Protein AF-A0A2N5C407-F1 (afdb_monomer)

Organism: NCBI:txid82633

Nearest PDB structures (foldseek):
  6skg-assembly1_Ac  TM=3.151E-01  e=9.381E+00  Thermococcus kodakarensis
  8xut-assembly1_C  TM=1.803E-01  e=9.381E+00  Severe acute respiratory syndrome coronavirus 2

Structure (mmCIF, N/CA/C/O backbone):
data_AF-A0A2N5C407-F1
#
_entry.id   AF-A0A2N5C407-F1
#
loop_
_atom_site.group_PDB
_atom_site.id
_atom_site.type_symbol
_atom_site.label_atom_id
_atom_site.label_alt_id
_atom_site.label_comp_id
_atom_site.label_asym_id
_atom_site.label_entity_id
_atom_site.label_seq_id
_atom_site.pdbx_PDB_ins_code
_atom_site.Cartn_x
_atom_site.Cartn_y
_atom_site.Cartn_z
_atom_site.occupancy
_atom_site.B_iso_or_equiv
_atom_site.auth_seq_id
_atom_site.auth_comp_id
_atom_site.auth_asym_id
_atom_site.auth_atom_id
_atom_site.pdbx_PDB_model_num
ATOM 1 N N . MET A 1 1 ? 18.728 -6.013 -34.353 1.00 36.44 1 MET A N 1
ATOM 2 C CA . MET A 1 1 ? 17.753 -7.012 -33.865 1.00 36.44 1 MET A CA 1
ATOM 3 C C . MET A 1 1 ? 17.263 -6.553 -32.500 1.00 36.44 1 MET A C 1
ATOM 5 O O . MET A 1 1 ? 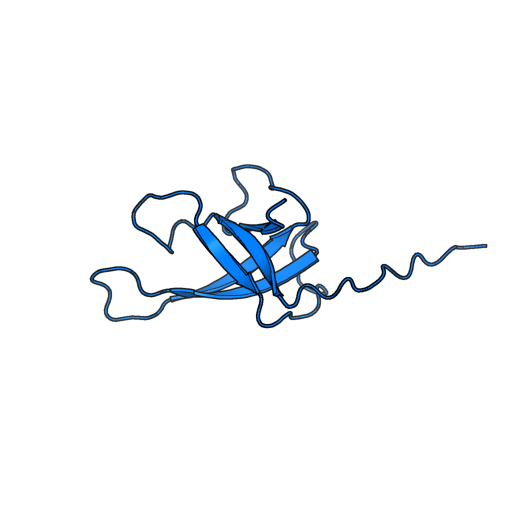18.006 -6.655 -31.532 1.00 36.44 1 MET A O 1
ATOM 9 N N . SER A 1 2 ? 16.078 -5.940 -32.448 1.00 37.56 2 SER A N 1
ATOM 10 C CA . SER A 1 2 ? 15.495 -5.398 -31.217 1.00 37.56 2 SER A CA 1
ATOM 11 C C . SER A 1 2 ? 15.089 -6.536 -30.292 1.00 37.56 2 SER A C 1
ATOM 13 O O . SER A 1 2 ? 14.153 -7.278 -30.579 1.00 37.56 2 SER A O 1
ATOM 15 N N . ARG A 1 3 ? 15.810 -6.691 -29.182 1.00 36.62 3 ARG A N 1
ATOM 16 C CA . ARG A 1 3 ? 15.437 -7.621 -28.120 1.00 36.62 3 ARG A CA 1
ATOM 17 C C . ARG A 1 3 ? 14.291 -6.967 -27.352 1.00 36.62 3 ARG A C 1
ATOM 19 O O . ARG A 1 3 ? 14.525 -6.163 -26.457 1.00 36.62 3 ARG A O 1
ATOM 26 N N . GLN A 1 4 ? 13.059 -7.270 -27.760 1.00 40.91 4 GLN A N 1
ATOM 27 C CA . GLN A 1 4 ? 11.874 -7.099 -26.924 1.00 40.91 4 GLN A CA 1
ATOM 28 C C . GLN A 1 4 ? 12.169 -7.790 -25.591 1.00 40.91 4 GLN A C 1
ATOM 30 O O . GLN A 1 4 ? 12.118 -9.016 -25.482 1.00 40.91 4 GLN A O 1
ATOM 35 N N . ALA A 1 5 ? 12.540 -7.002 -24.586 1.00 38.28 5 ALA A N 1
ATOM 36 C CA . ALA A 1 5 ? 12.524 -7.435 -23.207 1.00 38.28 5 ALA A CA 1
ATOM 37 C C . ALA A 1 5 ? 11.049 -7.560 -22.832 1.00 38.28 5 ALA A C 1
ATOM 39 O O . ALA A 1 5 ? 10.413 -6.623 -22.365 1.00 38.28 5 ALA A O 1
ATOM 40 N N . LYS A 1 6 ? 10.482 -8.725 -23.143 1.00 39.59 6 LYS A N 1
ATOM 41 C CA . LYS A 1 6 ? 9.223 -9.194 -22.586 1.00 39.59 6 LYS A CA 1
ATOM 42 C C . LYS A 1 6 ? 9.487 -9.342 -21.090 1.00 39.59 6 LYS A C 1
ATOM 44 O O . LYS A 1 6 ? 10.008 -10.368 -20.661 1.00 39.59 6 LYS A O 1
ATOM 49 N N . THR A 1 7 ? 9.270 -8.262 -20.339 1.00 43.50 7 THR A N 1
ATOM 50 C CA . THR A 1 7 ? 9.415 -8.218 -18.885 1.00 43.50 7 THR A CA 1
ATOM 51 C C . THR A 1 7 ? 8.638 -9.399 -18.331 1.00 43.50 7 THR A C 1
ATOM 53 O O . THR A 1 7 ? 7.426 -9.499 -18.522 1.00 43.50 7 THR A O 1
ATOM 56 N N . ALA A 1 8 ? 9.353 -10.363 -17.755 1.00 42.84 8 ALA A N 1
ATOM 57 C CA . ALA A 1 8 ? 8.729 -11.511 -17.132 1.00 42.84 8 ALA A CA 1
ATOM 58 C C . ALA A 1 8 ? 7.760 -10.980 -16.069 1.00 42.84 8 ALA A C 1
ATOM 60 O O . ALA A 1 8 ? 8.180 -10.269 -15.157 1.00 42.84 8 ALA A O 1
ATOM 61 N N . LYS A 1 9 ? 6.465 -11.287 -16.216 1.00 51.81 9 LYS A N 1
ATOM 62 C CA . LYS A 1 9 ? 5.464 -11.107 -15.162 1.00 51.81 9 LYS A CA 1
ATOM 63 C C . LYS A 1 9 ? 5.901 -11.962 -13.975 1.00 51.81 9 LYS A C 1
ATOM 65 O O . LYS A 1 9 ? 5.576 -13.144 -13.902 1.00 51.81 9 LYS A O 1
ATOM 70 N N . THR A 1 10 ? 6.678 -11.391 -13.066 1.00 56.66 10 THR A N 1
ATOM 71 C CA . THR A 1 10 ? 6.869 -11.985 -11.748 1.00 56.66 10 THR A CA 1
ATOM 72 C C . THR A 1 10 ? 5.516 -11.906 -11.059 1.00 56.66 10 THR A C 1
ATOM 74 O O . THR A 1 10 ? 5.015 -10.810 -10.821 1.00 56.66 10 THR A O 1
ATOM 77 N N . SER A 1 11 ? 4.888 -13.053 -10.805 1.00 69.19 11 SER A N 1
ATOM 78 C CA . SER A 1 11 ? 3.649 -13.100 -10.029 1.00 69.19 11 SER A CA 1
ATOM 79 C C . SER A 1 11 ? 3.901 -12.442 -8.670 1.00 69.19 11 SER A C 1
ATOM 81 O O . SER A 1 11 ? 4.759 -12.908 -7.922 1.00 69.19 11 SER A O 1
ATOM 83 N N . LEU A 1 12 ? 3.195 -11.347 -8.370 1.00 71.00 12 LEU A N 1
ATOM 84 C CA . LEU A 1 12 ? 3.270 -10.677 -7.064 1.00 71.00 12 LEU A CA 1
ATOM 85 C C . LEU A 1 12 ? 2.260 -11.260 -6.059 1.00 71.00 12 LEU A C 1
ATOM 87 O O . LEU A 1 12 ? 2.142 -10.758 -4.942 1.00 71.00 12 LEU A O 1
ATOM 91 N N . LEU A 1 13 ? 1.546 -12.332 -6.424 1.00 74.00 13 LEU A N 1
ATOM 92 C CA . LEU A 1 13 ? 0.658 -13.037 -5.502 1.00 74.00 13 LEU A CA 1
ATOM 93 C C . LEU A 1 13 ? 1.461 -13.625 -4.341 1.00 74.00 13 LEU A C 1
ATOM 95 O O . LEU A 1 13 ? 2.465 -14.308 -4.539 1.00 74.00 13 LEU A O 1
ATOM 99 N N . GLY A 1 14 ? 1.003 -13.357 -3.119 1.00 74.44 14 GLY A N 1
ATOM 100 C CA . GLY A 1 14 ? 1.689 -13.793 -1.902 1.00 74.44 14 GLY A CA 1
ATOM 101 C C . GLY A 1 14 ? 2.952 -12.991 -1.564 1.00 74.44 14 GLY A C 1
ATOM 102 O O . GLY A 1 14 ? 3.610 -13.294 -0.569 1.00 74.44 14 GLY A O 1
ATOM 103 N N . VAL A 1 15 ? 3.292 -11.951 -2.336 1.00 80.94 15 VAL A N 1
ATOM 104 C CA . VAL A 1 15 ? 4.389 -11.037 -1.998 1.00 80.94 15 VAL A CA 1
ATOM 105 C C . VAL A 1 15 ? 3.943 -10.100 -0.879 1.00 80.94 15 VAL A C 1
ATOM 107 O O . VAL A 1 15 ? 2.881 -9.480 -0.937 1.00 80.94 15 VAL A O 1
ATOM 110 N N . THR A 1 16 ? 4.783 -9.977 0.149 1.00 83.19 16 THR A N 1
ATOM 111 C CA . THR A 1 16 ? 4.595 -8.973 1.199 1.00 83.19 16 THR A CA 1
ATOM 112 C C . THR A 1 16 ? 5.215 -7.655 0.767 1.00 83.19 16 THR A C 1
ATOM 114 O O . THR A 1 16 ? 6.375 -7.605 0.348 1.00 83.19 16 THR A O 1
ATOM 117 N N . VAL A 1 17 ? 4.463 -6.573 0.931 1.00 85.00 17 VAL A N 1
ATOM 118 C CA . VAL A 1 17 ? 4.938 -5.213 0.676 1.00 85.00 17 VAL A CA 1
ATOM 119 C C . VAL A 1 17 ? 4.905 -4.389 1.959 1.00 85.00 17 VAL A C 1
ATOM 121 O O . VAL A 1 17 ? 4.092 -4.623 2.857 1.00 85.00 17 VAL A O 1
ATOM 124 N N . LEU A 1 18 ? 5.814 -3.428 2.054 1.00 86.00 18 LEU A N 1
ATOM 125 C CA . LEU A 1 18 ? 5.730 -2.315 2.988 1.00 86.00 18 LEU A CA 1
ATOM 126 C C . LEU A 1 18 ? 4.935 -1.200 2.323 1.00 86.00 18 LEU A C 1
ATOM 128 O O . LEU A 1 18 ? 5.071 -0.982 1.126 1.00 86.00 18 LEU A O 1
ATOM 132 N N . MET A 1 19 ? 4.104 -0.500 3.085 1.00 82.25 19 MET A N 1
ATOM 133 C CA . MET A 1 19 ? 3.254 0.561 2.562 1.00 82.25 19 MET A CA 1
ATOM 134 C C . MET A 1 19 ? 3.334 1.807 3.426 1.00 82.25 19 MET A C 1
ATOM 136 O O . MET A 1 19 ? 3.287 1.736 4.653 1.00 82.25 19 MET A O 1
ATOM 140 N N . ARG A 1 20 ? 3.361 2.953 2.752 1.00 84.88 20 ARG A N 1
ATOM 141 C CA . ARG A 1 20 ? 3.276 4.295 3.306 1.00 84.88 20 ARG A CA 1
ATOM 142 C C . ARG A 1 20 ? 1.965 4.943 2.883 1.00 84.88 20 ARG A C 1
ATOM 144 O O . ARG A 1 20 ? 1.697 5.128 1.696 1.00 84.88 20 ARG A O 1
ATOM 151 N N . SER A 1 21 ? 1.146 5.303 3.865 1.00 77.31 21 SER A N 1
ATOM 152 C CA . SER A 1 21 ? -0.139 5.969 3.647 1.00 77.31 21 SER A CA 1
ATOM 153 C C . SER A 1 21 ? -0.494 6.835 4.850 1.00 77.31 21 SER A C 1
ATOM 155 O O . SER A 1 21 ? -0.353 6.402 5.991 1.00 77.31 21 SER A O 1
ATOM 157 N N . ALA A 1 22 ? -1.004 8.041 4.598 1.00 71.56 22 ALA A N 1
ATOM 158 C CA . ALA A 1 22 ? -1.493 8.936 5.648 1.00 71.56 22 ALA A CA 1
ATOM 159 C C . ALA A 1 22 ? -2.811 8.462 6.281 1.00 71.56 22 ALA A C 1
ATOM 161 O O . ALA A 1 22 ? -3.216 8.972 7.320 1.00 71.56 22 ALA A O 1
ATOM 162 N N . VAL A 1 23 ? -3.502 7.518 5.641 1.00 67.94 23 VAL A N 1
ATOM 163 C CA . VAL A 1 23 ? -4.891 7.205 5.982 1.00 67.94 23 VAL A CA 1
ATOM 164 C C . VAL A 1 23 ? -4.986 5.957 6.870 1.00 67.94 23 VAL A C 1
ATOM 166 O O . VAL A 1 23 ? -5.947 5.812 7.620 1.00 67.94 23 VAL A O 1
ATOM 169 N N . TRP A 1 24 ? -4.013 5.039 6.802 1.00 68.00 24 TRP A N 1
ATOM 170 C CA . TRP A 1 24 ? -4.222 3.664 7.274 1.00 68.00 24 TRP A CA 1
ATOM 171 C C . TRP A 1 24 ? -3.954 3.423 8.753 1.00 68.00 24 TRP A C 1
ATOM 173 O O . TRP A 1 24 ? -4.634 2.568 9.303 1.00 68.00 24 TRP A O 1
ATOM 183 N N . LEU A 1 25 ? -3.092 4.193 9.428 1.00 56.78 25 LEU A N 1
ATOM 184 C CA . LEU A 1 25 ? -2.969 4.149 10.893 1.00 56.78 25 LEU A CA 1
ATOM 185 C C . LEU A 1 25 ? -2.384 5.451 11.460 1.00 56.78 25 LEU A C 1
ATOM 187 O O . LEU A 1 25 ? -1.189 5.685 11.329 1.00 56.78 25 LEU A O 1
ATOM 191 N N . ASN A 1 26 ? -3.230 6.249 12.119 1.00 53.50 26 ASN A N 1
ATOM 192 C CA . ASN A 1 26 ? -2.967 7.225 13.196 1.00 53.50 26 ASN A CA 1
ATOM 193 C C . ASN A 1 26 ? -1.496 7.665 13.464 1.00 53.50 26 ASN A C 1
ATOM 195 O O . ASN A 1 26 ? -1.019 7.595 14.594 1.00 53.50 26 ASN A O 1
ATOM 199 N N . GLY A 1 27 ? -0.755 8.107 12.443 1.00 50.97 27 GLY A N 1
ATOM 200 C CA . GLY A 1 27 ? 0.624 8.6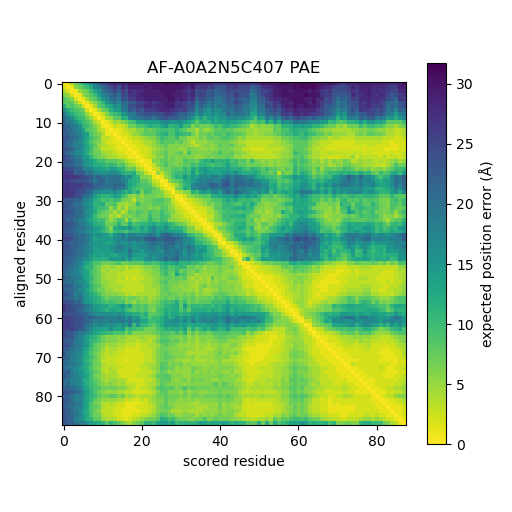00 12.570 1.00 50.97 27 GLY A CA 1
ATOM 201 C C . GLY A 1 27 ? 1.763 7.573 12.433 1.00 50.97 27 GLY A C 1
ATOM 202 O O . GLY A 1 27 ? 2.923 7.984 12.466 1.00 50.97 27 GLY A O 1
ATOM 203 N N . GLN A 1 28 ? 1.500 6.275 12.226 1.00 57.97 28 GLN A N 1
ATOM 204 C CA . GLN A 1 28 ? 2.561 5.320 11.870 1.00 57.97 28 GLN A CA 1
ATOM 205 C C . GLN A 1 28 ? 2.806 5.326 10.355 1.00 57.97 28 GLN A C 1
ATOM 207 O O . GLN A 1 28 ? 1.912 5.059 9.558 1.00 57.97 28 GLN A O 1
ATOM 212 N N . ARG A 1 29 ? 4.041 5.656 9.954 1.00 63.53 29 ARG A N 1
ATOM 213 C CA . ARG A 1 29 ? 4.418 5.894 8.547 1.00 63.53 29 ARG A CA 1
ATOM 214 C C . ARG A 1 29 ? 4.510 4.634 7.678 1.00 63.53 29 ARG A C 1
ATOM 216 O O . ARG A 1 29 ? 4.466 4.783 6.461 1.00 63.53 29 ARG A O 1
ATOM 223 N N . ALA A 1 30 ? 4.654 3.438 8.256 1.00 61.22 30 ALA A N 1
ATOM 224 C CA . ALA A 1 30 ? 4.863 2.202 7.501 1.00 61.22 30 ALA A CA 1
ATOM 225 C C . ALA A 1 30 ? 4.076 1.025 8.090 1.00 61.22 30 ALA A C 1
ATOM 227 O O . ALA A 1 30 ? 4.202 0.731 9.277 1.00 61.22 30 ALA A O 1
ATOM 228 N N . VAL A 1 31 ? 3.302 0.334 7.253 1.00 66.50 31 VAL A N 1
ATOM 229 C CA . VAL A 1 31 ? 2.529 -0.860 7.632 1.00 66.50 31 VAL A CA 1
ATOM 230 C C . VAL A 1 31 ? 2.707 -1.975 6.596 1.00 66.50 31 VAL A C 1
ATOM 232 O O . VAL A 1 31 ? 2.863 -1.675 5.410 1.00 66.50 31 VAL A O 1
ATOM 235 N N . PRO A 1 32 ? 2.704 -3.258 7.000 1.00 60.00 32 PRO A N 1
ATOM 236 C CA . PRO A 1 32 ? 2.715 -4.372 6.059 1.00 60.00 32 PRO A CA 1
ATOM 237 C C . PRO A 1 32 ? 1.345 -4.537 5.387 1.00 60.00 32 PRO A C 1
ATOM 239 O O . PRO A 1 32 ? 0.309 -4.391 6.036 1.00 60.00 32 PRO A O 1
ATOM 242 N N . ALA A 1 33 ? 1.341 -4.889 4.103 1.00 65.44 33 ALA A N 1
ATOM 243 C CA . ALA A 1 33 ? 0.138 -5.263 3.361 1.00 65.44 33 ALA A CA 1
ATOM 244 C C . ALA A 1 33 ? 0.387 -6.489 2.470 1.00 65.44 33 ALA A C 1
ATOM 246 O O . ALA A 1 33 ? 1.527 -6.787 2.099 1.00 65.44 33 ALA A O 1
ATOM 247 N N . ILE A 1 34 ? -0.695 -7.201 2.145 1.00 60.50 34 ILE A N 1
ATOM 248 C CA . ILE A 1 34 ? -0.699 -8.371 1.259 1.00 60.50 34 ILE A CA 1
ATOM 249 C C . ILE A 1 34 ? -1.372 -7.968 -0.050 1.00 60.50 34 ILE A C 1
ATOM 251 O O . ILE A 1 34 ? -2.469 -7.413 -0.033 1.00 60.50 34 ILE A O 1
ATOM 255 N N . VAL A 1 35 ? -0.722 -8.268 -1.173 1.00 65.31 35 VAL A N 1
ATOM 256 C CA . VAL A 1 35 ? -1.286 -8.055 -2.508 1.00 65.31 35 VAL A CA 1
ATOM 257 C C . VAL A 1 35 ? -2.091 -9.286 -2.911 1.00 65.31 35 VAL A C 1
ATOM 259 O O . VAL A 1 35 ? -1.530 -10.370 -3.084 1.00 65.3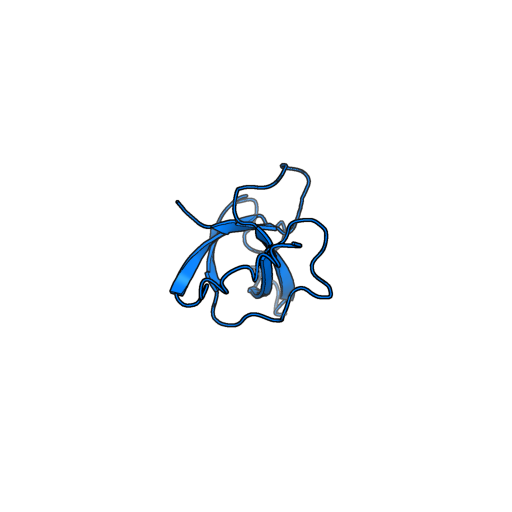1 35 VAL A O 1
ATOM 262 N N . THR A 1 36 ? -3.410 -9.126 -3.023 1.00 62.19 36 THR A N 1
ATOM 263 C CA . THR A 1 36 ? -4.335 -10.212 -3.392 1.00 62.19 36 THR A CA 1
ATOM 264 C C . THR A 1 36 ? -4.811 -10.137 -4.838 1.00 62.19 36 THR A C 1
ATOM 266 O O . THR A 1 36 ? -5.249 -11.155 -5.361 1.00 62.19 36 THR A O 1
ATOM 269 N N . ASP A 1 37 ? -4.724 -8.965 -5.472 1.00 62.69 37 ASP A N 1
ATOM 270 C CA . ASP A 1 37 ? -5.118 -8.742 -6.864 1.00 62.69 37 ASP A CA 1
ATOM 271 C C . ASP A 1 37 ? -4.256 -7.635 -7.499 1.00 62.69 37 ASP A C 1
ATOM 273 O O . ASP A 1 37 ? -3.691 -6.808 -6.774 1.00 62.69 37 ASP A O 1
ATOM 277 N N . ILE A 1 38 ? -4.107 -7.657 -8.826 1.00 64.12 38 ILE A N 1
ATOM 278 C CA . ILE A 1 38 ? -3.244 -6.751 -9.602 1.00 64.12 38 ILE A CA 1
ATOM 279 C C . ILE A 1 38 ? -3.993 -6.315 -10.861 1.00 64.12 38 ILE A C 1
ATOM 281 O O . ILE A 1 38 ? -4.252 -7.140 -11.738 1.00 64.12 38 ILE A O 1
ATOM 285 N N . GLU A 1 39 ? -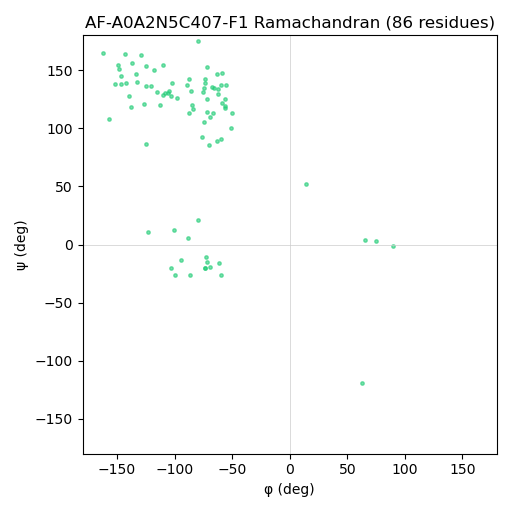4.247 -5.015 -10.997 1.00 66.44 39 GLU A N 1
ATOM 286 C CA . GLU A 1 39 ? -4.663 -4.429 -12.275 1.00 66.44 39 GLU A CA 1
ATOM 287 C C . 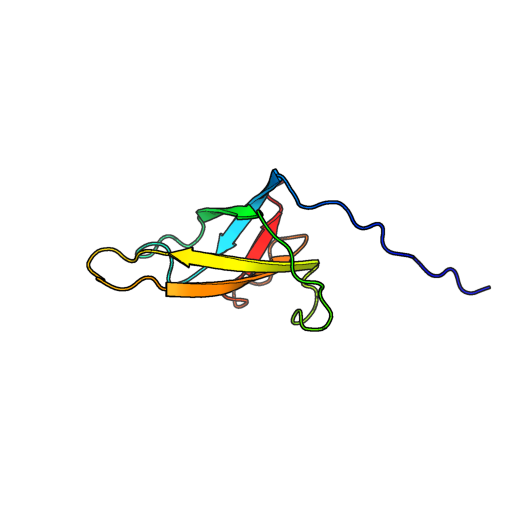GLU A 1 39 ? -3.421 -4.011 -13.087 1.00 66.44 39 GLU A C 1
ATOM 289 O O . GLU A 1 39 ? -2.425 -3.535 -12.530 1.00 66.44 39 GLU A O 1
ATOM 294 N N . GLU A 1 40 ? -3.429 -4.284 -14.400 1.00 56.41 40 GLU A N 1
ATOM 295 C CA . GLU A 1 40 ? -2.272 -4.07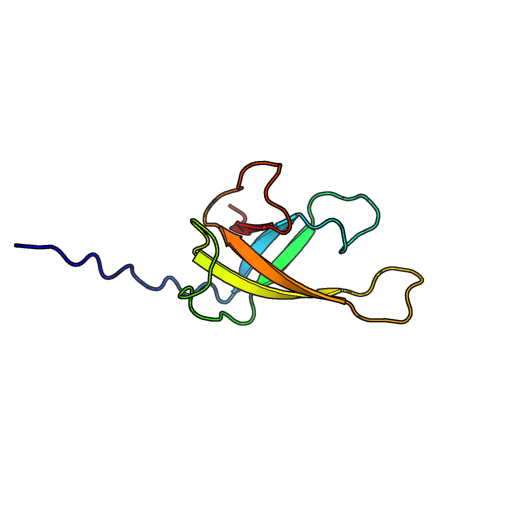3 -15.283 1.00 56.41 40 GLU A CA 1
ATOM 296 C C . GLU A 1 40 ? -1.864 -2.585 -15.391 1.00 56.41 40 GLU A C 1
ATOM 298 O O . GLU A 1 40 ? -2.714 -1.696 -15.351 1.00 56.41 40 GLU A O 1
ATOM 303 N N . PRO A 1 41 ? -0.555 -2.294 -15.545 1.00 56.41 41 PRO A N 1
ATOM 304 C CA . PRO A 1 41 ? 0.040 -0.975 -15.321 1.00 56.41 41 PRO A CA 1
ATOM 305 C C . PRO A 1 41 ? -0.135 0.032 -16.466 1.00 56.41 41 PRO A C 1
ATOM 307 O O . PRO A 1 41 ? 0.598 1.017 -16.502 1.00 56.41 41 PRO A O 1
ATOM 310 N N . ASP A 1 42 ? -1.105 -0.134 -17.367 1.00 55.75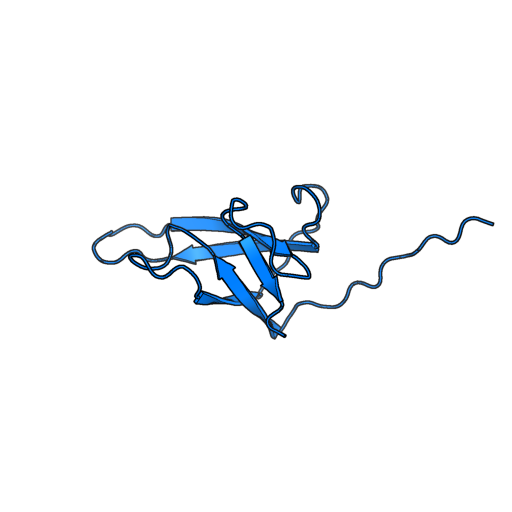 42 ASP A N 1
ATOM 311 C CA . ASP A 1 42 ? -1.333 0.854 -18.437 1.00 55.75 42 ASP A CA 1
ATOM 312 C C . ASP A 1 42 ? -1.696 2.250 -17.877 1.00 55.75 42 ASP A C 1
ATOM 314 O O . ASP A 1 42 ? -1.567 3.255 -18.576 1.00 55.75 42 ASP A O 1
ATOM 318 N N . PHE A 1 43 ? -2.073 2.324 -16.592 1.00 54.12 43 PHE A N 1
ATOM 319 C CA . PHE A 1 43 ? -2.358 3.557 -15.848 1.00 54.12 43 PHE A CA 1
ATOM 320 C C . PHE A 1 43 ? -1.520 3.741 -14.571 1.00 54.12 43 PHE A C 1
ATOM 322 O O . PHE A 1 43 ? -1.814 4.628 -13.767 1.00 54.12 43 PHE A O 1
ATOM 329 N N . ALA A 1 44 ? -0.483 2.928 -14.349 1.00 58.62 44 ALA A N 1
ATOM 330 C CA . ALA A 1 44 ? 0.350 3.077 -13.162 1.00 58.62 44 ALA A CA 1
ATOM 331 C C . ALA A 1 44 ? 1.217 4.349 -13.292 1.00 58.62 44 ALA A C 1
ATOM 333 O O . ALA A 1 44 ? 1.930 4.498 -14.286 1.00 58.62 44 ALA A O 1
ATOM 334 N N . PRO A 1 45 ? 1.174 5.292 -12.333 1.00 61.59 45 PRO A N 1
ATOM 335 C CA . PRO A 1 45 ? 2.040 6.462 -12.387 1.00 61.59 45 PRO A CA 1
ATOM 336 C C . PRO A 1 45 ? 3.519 6.041 -12.310 1.00 61.59 45 PRO A C 1
ATOM 338 O O . PRO A 1 45 ? 3.906 5.247 -11.452 1.00 61.59 45 PRO A O 1
ATOM 341 N N . GLU A 1 46 ? 4.344 6.620 -13.186 1.00 73.50 46 GLU A N 1
ATOM 342 C CA . GLU A 1 46 ? 5.815 6.555 -13.144 1.00 73.50 46 GLU A CA 1
ATOM 343 C C . GLU A 1 46 ? 6.425 5.140 -13.296 1.00 73.50 46 GLU A C 1
ATOM 345 O O . GLU A 1 46 ? 6.300 4.513 -14.345 1.00 73.50 46 GLU A O 1
ATOM 350 N N . GLU A 1 47 ? 7.161 4.676 -12.275 1.00 77.25 47 GLU A N 1
ATOM 351 C CA . GLU A 1 47 ? 7.937 3.426 -12.219 1.00 77.25 47 GLU A CA 1
ATOM 352 C C . GLU A 1 47 ? 7.209 2.310 -11.444 1.00 77.25 47 GLU A C 1
ATOM 354 O O . GLU A 1 47 ? 7.815 1.305 -11.048 1.00 77.25 47 GLU A O 1
ATOM 359 N N . ALA A 1 48 ? 5.918 2.492 -11.159 1.00 80.50 48 ALA A N 1
ATOM 360 C CA . ALA A 1 48 ? 5.133 1.507 -10.434 1.00 80.50 48 ALA A CA 1
ATOM 361 C C . ALA A 1 48 ? 4.974 0.215 -11.256 1.00 80.50 48 ALA A C 1
ATOM 363 O O . ALA A 1 48 ? 4.689 0.223 -12.451 1.00 80.50 48 ALA A O 1
ATOM 364 N N . ILE A 1 49 ? 5.164 -0.924 -10.591 1.00 82.31 49 ILE A N 1
ATOM 365 C CA . ILE A 1 49 ? 5.108 -2.263 -11.194 1.00 82.31 49 ILE A CA 1
ATOM 366 C C . ILE A 1 49 ? 3.726 -2.914 -11.064 1.00 82.31 49 ILE A C 1
ATOM 368 O O . ILE A 1 49 ? 3.473 -3.935 -11.699 1.00 82.31 49 ILE A O 1
ATOM 372 N N . ALA A 1 50 ? 2.860 -2.355 -10.216 1.00 79.38 50 ALA A N 1
ATOM 373 C CA . ALA A 1 50 ? 1.474 -2.765 -10.018 1.00 79.38 50 ALA A CA 1
ATOM 374 C C . ALA A 1 50 ? 0.685 -1.650 -9.316 1.00 79.38 50 ALA A C 1
ATOM 376 O O . ALA A 1 50 ? 1.272 -0.761 -8.695 1.00 79.38 50 ALA A O 1
ATOM 377 N N . VAL A 1 51 ? -0.641 -1.743 -9.355 1.00 81.31 51 VAL A N 1
ATOM 378 C CA . VAL A 1 51 ? -1.551 -0.968 -8.504 1.00 81.31 51 VAL A CA 1
ATOM 379 C C . VAL A 1 51 ? -2.376 -1.949 -7.682 1.00 81.31 51 VAL A C 1
ATOM 381 O O . VAL A 1 51 ? -2.817 -2.975 -8.196 1.00 81.31 51 VAL A O 1
ATOM 384 N N . VAL A 1 52 ? -2.542 -1.661 -6.391 1.00 79.12 52 VAL A N 1
ATOM 385 C CA . VAL A 1 52 ? -3.327 -2.499 -5.478 1.00 79.12 52 VAL A CA 1
ATOM 386 C C . VAL A 1 52 ? -4.405 -1.685 -4.788 1.00 79.12 52 VAL A C 1
ATOM 388 O O . VAL A 1 52 ? -4.160 -0.579 -4.305 1.00 79.12 52 VAL A O 1
ATOM 391 N N . THR A 1 53 ? -5.602 -2.252 -4.703 1.00 79.25 53 THR A N 1
ATOM 392 C CA . THR A 1 53 ? -6.723 -1.631 -3.999 1.00 79.25 53 THR A CA 1
ATOM 393 C C . THR A 1 53 ? -6.637 -1.952 -2.518 1.00 79.25 53 THR A C 1
ATOM 395 O O . THR A 1 53 ? -6.739 -3.106 -2.104 1.00 79.25 53 THR A O 1
ATOM 398 N N . VAL A 1 54 ? -6.472 -0.920 -1.696 1.00 78.88 54 VAL A N 1
ATOM 399 C CA . VAL A 1 54 ? -6.385 -1.057 -0.244 1.00 78.88 54 VAL A CA 1
ATOM 400 C C . VAL A 1 54 ? -7.630 -0.475 0.400 1.00 78.88 54 VAL A C 1
ATOM 402 O O . VAL A 1 54 ? -8.010 0.666 0.145 1.00 78.88 54 VAL A O 1
ATOM 405 N N . THR A 1 55 ? -8.255 -1.266 1.269 1.00 76.69 55 THR A N 1
ATOM 406 C CA . THR A 1 55 ? -9.366 -0.820 2.111 1.00 76.69 55 THR A CA 1
ATOM 407 C C . THR A 1 55 ? -8.867 -0.627 3.533 1.00 76.69 55 THR A C 1
ATOM 409 O O . THR A 1 55 ? -8.239 -1.531 4.082 1.00 76.69 55 THR A O 1
ATOM 412 N N . ALA A 1 56 ? -9.185 0.502 4.158 1.00 74.12 56 ALA A N 1
ATOM 413 C CA . ALA A 1 56 ? -8.960 0.677 5.585 1.00 74.12 56 ALA A CA 1
ATOM 414 C C . ALA A 1 56 ? -10.180 1.183 6.337 1.00 74.12 56 ALA A C 1
ATOM 416 O O . ALA A 1 56 ? -11.127 1.741 5.778 1.00 74.12 56 ALA A O 1
ATOM 417 N N . PHE A 1 57 ? -10.077 1.00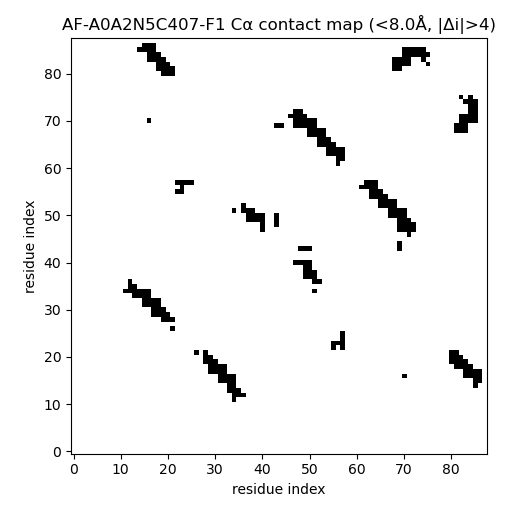3 7.647 1.00 70.00 57 PHE A N 1
ATOM 418 C CA . PHE A 1 57 ? -11.087 1.315 8.637 1.00 70.00 57 PHE A CA 1
ATOM 419 C C . PHE A 1 57 ? -10.447 2.238 9.676 1.00 70.00 57 PHE A C 1
ATOM 421 O O . PHE A 1 57 ? -9.873 1.750 10.653 1.00 70.00 57 PHE A O 1
ATOM 428 N N . PRO A 1 58 ? -10.448 3.564 9.447 1.00 65.94 58 PRO A N 1
ATOM 429 C CA . PRO A 1 58 ? -9.872 4.492 10.404 1.00 65.94 58 PRO A CA 1
ATOM 430 C C . PRO A 1 58 ? -10.586 4.364 11.758 1.00 65.94 58 PRO A C 1
ATOM 432 O O . PRO A 1 58 ? -11.818 4.283 11.789 1.00 65.94 58 PRO A O 1
ATOM 435 N N . PRO A 1 59 ? -9.853 4.365 12.886 1.00 62.78 59 PRO A N 1
ATOM 436 C CA . PRO A 1 59 ? -10.471 4.367 14.205 1.00 62.78 5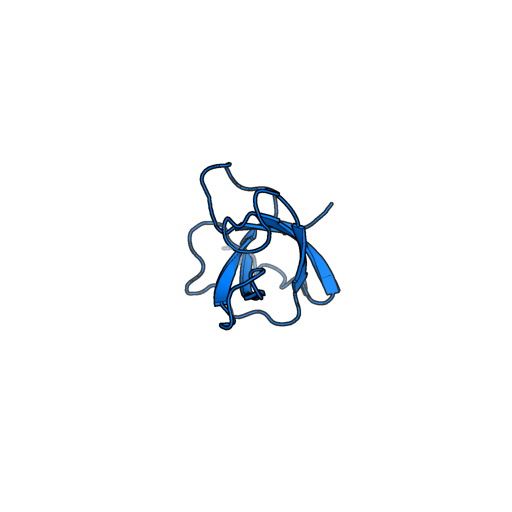9 PRO A CA 1
ATOM 437 C C . PRO A 1 59 ? -11.431 5.555 14.343 1.00 62.78 59 PRO A C 1
ATOM 439 O O . PRO A 1 59 ? -11.101 6.663 13.929 1.00 62.78 59 PRO A O 1
ATOM 442 N N . ALA A 1 60 ? -12.607 5.323 14.927 1.00 66.56 60 ALA A N 1
ATOM 443 C CA . ALA A 1 60 ? -13.667 6.322 15.115 1.00 66.56 60 ALA A CA 1
ATOM 444 C C . ALA A 1 60 ? -14.331 6.875 13.834 1.00 66.56 60 ALA A C 1
ATOM 446 O O . ALA A 1 60 ? -15.223 7.717 13.941 1.00 66.56 60 ALA A O 1
ATOM 447 N N . ALA A 1 61 ? -13.981 6.381 12.642 1.00 61.59 61 ALA A N 1
ATOM 448 C CA . ALA A 1 61 ? -14.733 6.658 11.423 1.00 61.59 61 ALA A CA 1
ATOM 449 C C . ALA A 1 61 ? -15.696 5.492 11.125 1.00 61.59 61 ALA A C 1
ATOM 451 O O . ALA A 1 61 ? -15.255 4.346 11.032 1.00 61.59 61 ALA A O 1
ATOM 452 N N . PRO A 1 62 ? -17.004 5.743 10.939 1.00 57.41 62 PRO A N 1
ATOM 453 C CA . PRO A 1 62 ? -17.959 4.692 10.581 1.00 57.41 62 PRO A CA 1
ATOM 454 C C . PRO A 1 62 ? -17.809 4.221 9.123 1.00 57.41 62 PRO A C 1
ATOM 456 O O . PRO A 1 62 ? -18.421 3.229 8.732 1.00 57.41 62 PRO A O 1
ATOM 459 N N . SER A 1 63 ? -17.026 4.929 8.301 1.00 60.81 63 SER A N 1
ATOM 460 C CA . SER A 1 63 ? -16.851 4.653 6.876 1.00 60.81 63 SER A CA 1
ATOM 461 C C . SER A 1 63 ? -15.534 3.939 6.567 1.00 60.81 63 SER A C 1
ATOM 463 O O . SER A 1 63 ? -14.465 4.286 7.072 1.00 60.81 63 SER A O 1
ATOM 465 N N . ARG A 1 64 ? -15.613 2.959 5.657 1.00 70.00 64 ARG A N 1
ATOM 466 C CA . ARG A 1 64 ? -14.440 2.373 4.998 1.00 70.00 64 ARG A CA 1
ATOM 467 C C . ARG A 1 64 ? -13.874 3.357 3.977 1.00 70.00 64 ARG A C 1
ATOM 469 O O . ARG A 1 64 ? -14.630 3.965 3.221 1.00 70.00 64 ARG A O 1
ATOM 476 N N . PHE A 1 65 ? -12.556 3.465 3.920 1.00 74.25 65 PHE A N 1
ATOM 477 C CA . PHE A 1 65 ? -11.851 4.186 2.867 1.00 74.25 65 PHE A CA 1
ATOM 478 C C . PHE A 1 65 ? -11.213 3.172 1.929 1.00 74.25 65 PHE A C 1
ATOM 480 O O . PHE A 1 65 ? -10.534 2.256 2.385 1.00 74.25 65 PHE A O 1
ATOM 487 N N . ILE A 1 66 ? -11.430 3.339 0.630 1.00 77.94 66 ILE A N 1
ATOM 488 C CA . ILE A 1 66 ? -10.839 2.503 -0.414 1.00 77.94 66 ILE A CA 1
ATOM 489 C C . ILE A 1 66 ? -9.913 3.398 -1.226 1.00 77.94 66 ILE A C 1
ATOM 491 O O . ILE A 1 66 ? -10.303 4.507 -1.595 1.00 77.94 66 ILE A O 1
ATOM 495 N N . ARG A 1 67 ? -8.679 2.953 -1.457 1.00 79.50 67 ARG A N 1
ATOM 496 C CA . ARG A 1 67 ? -7.695 3.709 -2.228 1.00 79.50 67 ARG A CA 1
ATOM 497 C C . ARG A 1 67 ? -6.781 2.784 -3.014 1.00 79.50 67 ARG A C 1
ATOM 499 O O . ARG A 1 67 ? -6.300 1.791 -2.477 1.00 79.50 67 ARG A O 1
ATOM 506 N N . GLU A 1 68 ? -6.510 3.161 -4.251 1.00 83.06 68 GLU A N 1
ATOM 507 C CA . GLU A 1 68 ? -5.471 2.553 -5.074 1.00 83.06 68 GLU A CA 1
ATOM 508 C C . GLU A 1 68 ? -4.089 3.005 -4.602 1.00 83.06 68 GLU A C 1
ATOM 510 O O . GLU A 1 68 ? -3.861 4.184 -4.305 1.00 83.06 68 GLU A O 1
ATOM 515 N N . VAL A 1 69 ? -3.169 2.051 -4.495 1.00 84.56 69 VAL A N 1
ATOM 516 C CA . VAL A 1 69 ? -1.801 2.285 -4.045 1.00 84.56 69 VAL A CA 1
ATOM 517 C C . VAL A 1 69 ? -0.833 1.713 -5.080 1.00 84.56 69 VAL A C 1
ATOM 519 O O . VAL A 1 69 ? -0.870 0.506 -5.333 1.00 84.56 69 VAL A O 1
ATOM 522 N N . PRO A 1 70 ? 0.050 2.539 -5.667 1.00 87.56 70 PRO A N 1
ATOM 523 C CA . PRO A 1 70 ? 1.098 2.048 -6.549 1.00 87.56 70 PRO A CA 1
ATOM 524 C C . PRO A 1 70 ? 2.118 1.220 -5.761 1.00 87.56 70 PRO A C 1
ATOM 526 O O . PRO A 1 70 ? 2.559 1.605 -4.672 1.00 87.56 70 PRO A O 1
ATOM 529 N N . VAL A 1 71 ? 2.498 0.076 -6.324 1.00 85.81 71 VAL A N 1
ATOM 530 C CA . VAL A 1 71 ? 3.532 -0.817 -5.801 1.00 85.81 71 VAL A CA 1
ATOM 531 C C . VAL A 1 71 ? 4.798 -0.633 -6.623 1.00 85.81 71 VAL A C 1
ATOM 533 O O . VAL A 1 71 ? 4.778 -0.767 -7.842 1.00 85.81 71 VAL A O 1
ATOM 536 N N . PHE A 1 72 ? 5.915 -0.388 -5.951 1.00 87.38 72 PHE A N 1
ATOM 537 C CA . PHE A 1 72 ? 7.234 -0.203 -6.539 1.00 87.38 72 PHE A CA 1
ATOM 538 C C . PHE A 1 72 ? 8.154 -1.386 -6.203 1.00 87.38 72 PHE A C 1
ATOM 540 O O . PHE A 1 72 ? 8.017 -2.063 -5.181 1.00 87.38 72 PHE A O 1
ATOM 547 N N . ALA A 1 73 ? 9.153 -1.637 -7.049 1.00 86.75 73 ALA A N 1
ATOM 548 C CA . ALA A 1 73 ? 10.137 -2.697 -6.800 1.00 86.75 73 ALA A CA 1
ATOM 549 C C . ALA A 1 73 ? 11.082 -2.392 -5.612 1.00 86.75 73 ALA A C 1
ATOM 551 O O . ALA A 1 73 ? 11.743 -3.293 -5.081 1.00 86.75 73 ALA A O 1
ATOM 552 N N . LYS A 1 74 ? 11.190 -1.117 -5.226 1.00 88.75 74 LYS A N 1
ATOM 553 C CA . LYS A 1 74 ? 12.016 -0.580 -4.135 1.00 88.75 74 LYS A CA 1
ATOM 554 C C . LYS A 1 74 ? 11.263 0.554 -3.446 1.00 88.75 74 LYS A C 1
ATOM 556 O O . LYS A 1 74 ? 10.303 1.066 -4.009 1.00 88.75 74 LYS A O 1
ATOM 561 N N . GLU A 1 75 ? 11.711 0.936 -2.254 1.00 90.50 75 GLU A N 1
ATOM 562 C CA . GLU A 1 75 ? 11.154 2.095 -1.555 1.00 90.50 75 GLU A CA 1
ATOM 563 C C . GLU A 1 75 ? 11.303 3.363 -2.417 1.00 90.50 75 GLU A C 1
ATOM 565 O O . GLU A 1 75 ? 12.432 3.681 -2.807 1.00 90.50 75 GLU A O 1
ATOM 570 N N . PRO A 1 76 ? 10.198 4.055 -2.751 1.00 88.88 76 PRO A N 1
ATOM 571 C CA . PRO A 1 76 ? 10.244 5.289 -3.525 1.00 88.88 76 PRO A CA 1
ATOM 572 C C . PRO A 1 76 ? 10.611 6.492 -2.645 1.00 88.88 76 PRO A C 1
ATOM 574 O O . PRO A 1 76 ? 10.732 6.386 -1.420 1.00 88.88 76 PRO A O 1
ATOM 577 N N . ALA A 1 77 ? 10.786 7.654 -3.279 1.00 88.62 77 ALA A N 1
ATOM 578 C CA . ALA A 1 77 ? 11.130 8.887 -2.582 1.00 88.62 77 ALA A CA 1
ATOM 579 C C . ALA A 1 77 ? 10.073 9.258 -1.517 1.00 88.62 77 ALA A C 1
ATOM 581 O O . ALA A 1 77 ? 8.890 8.944 -1.687 1.00 88.62 77 ALA A O 1
ATOM 582 N N . PRO A 1 78 ? 10.459 9.897 -0.394 1.00 85.19 78 PRO A N 1
ATOM 583 C CA . PRO A 1 78 ? 9.559 10.062 0.737 1.00 85.19 78 PRO A CA 1
ATOM 584 C C . PRO A 1 78 ? 8.248 10.819 0.489 1.00 85.19 78 PRO A C 1
ATOM 586 O O . PRO A 1 78 ? 7.284 10.609 1.231 1.00 85.19 78 PRO A O 1
ATOM 589 N N . GLU A 1 79 ? 8.251 11.691 -0.510 1.00 86.12 79 GLU A N 1
ATOM 590 C CA . GLU A 1 79 ? 7.151 12.506 -1.016 1.00 86.12 79 GLU A CA 1
ATOM 591 C C . GLU A 1 79 ? 6.108 11.708 -1.810 1.00 86.12 79 GLU A C 1
ATOM 593 O O . GLU A 1 79 ? 4.964 12.150 -1.924 1.00 86.12 79 GLU A O 1
ATOM 598 N N . VAL A 1 80 ? 6.464 10.520 -2.308 1.00 85.44 80 VAL A N 1
ATOM 599 C CA . VAL A 1 80 ? 5.541 9.650 -3.038 1.00 85.44 80 VAL A CA 1
ATOM 600 C C . VAL A 1 80 ? 4.578 9.014 -2.038 1.00 85.44 80 VAL A C 1
ATOM 602 O O . VAL A 1 80 ? 4.936 8.118 -1.268 1.00 85.44 80 VAL A O 1
ATOM 605 N N . MET A 1 81 ? 3.335 9.501 -2.024 1.00 82.06 81 MET A N 1
ATOM 606 C CA . MET A 1 81 ? 2.271 8.970 -1.176 1.00 82.06 81 MET A CA 1
ATOM 607 C C . MET A 1 81 ? 0.904 8.956 -1.884 1.00 82.06 81 MET A C 1
ATOM 609 O O . MET A 1 81 ? 0.513 9.962 -2.475 1.00 82.06 81 MET A O 1
ATOM 613 N N . PRO A 1 82 ? 0.102 7.887 -1.721 1.00 82.31 82 PRO A N 1
ATOM 614 C CA . PRO A 1 82 ? 0.451 6.630 -1.059 1.00 82.31 82 PRO A CA 1
ATOM 615 C C . PRO A 1 82 ? 1.426 5.809 -1.914 1.00 82.31 82 PRO A C 1
ATOM 617 O O . PRO A 1 82 ? 1.429 5.924 -3.134 1.00 82.31 82 PRO A O 1
ATOM 620 N N . ALA A 1 83 ? 2.239 4.974 -1.274 1.00 88.00 83 ALA A N 1
ATOM 621 C CA . ALA A 1 83 ? 3.177 4.103 -1.974 1.00 88.00 83 ALA A CA 1
ATOM 622 C C . ALA A 1 83 ? 3.368 2.783 -1.237 1.00 88.00 83 ALA A C 1
ATOM 624 O O . ALA A 1 83 ? 3.404 2.760 -0.006 1.00 88.00 83 ALA A O 1
ATOM 625 N N . ALA A 1 84 ? 3.547 1.699 -1.981 1.00 87.75 84 ALA A N 1
ATOM 626 C CA . ALA A 1 84 ? 3.956 0.408 -1.453 1.00 87.75 84 ALA A CA 1
ATOM 627 C C . ALA A 1 84 ? 5.218 -0.095 -2.157 1.00 87.75 84 ALA A C 1
ATOM 629 O O . ALA A 1 84 ? 5.481 0.267 -3.297 1.00 87.75 84 ALA A O 1
ATOM 630 N N . TRP A 1 85 ? 6.018 -0.925 -1.496 1.00 89.56 85 TRP A N 1
ATOM 631 C CA . TRP A 1 85 ? 7.205 -1.531 -2.090 1.00 89.56 85 TRP A CA 1
ATOM 632 C C . TRP A 1 85 ? 7.491 -2.912 -1.522 1.00 89.56 85 TRP A C 1
ATOM 634 O O . TRP A 1 85 ? 7.163 -3.210 -0.376 1.00 89.56 85 TRP A O 1
ATOM 644 N N . ILE A 1 86 ? 8.117 -3.767 -2.328 1.00 87.00 86 ILE A N 1
ATOM 645 C CA . ILE A 1 86 ? 8.445 -5.142 -1.933 1.00 87.00 86 ILE A CA 1
ATOM 646 C C . ILE A 1 86 ? 9.290 -5.136 -0.652 1.00 87.00 86 ILE A C 1
ATOM 648 O O . ILE A 1 86 ? 10.353 -4.508 -0.597 1.00 87.00 86 ILE A O 1
ATOM 652 N N . ARG A 1 87 ? 8.824 -5.861 0.373 1.00 83.88 87 ARG A N 1
ATOM 653 C CA . ARG A 1 87 ? 9.596 -6.110 1.592 1.00 83.88 87 ARG A CA 1
ATOM 654 C C . ARG A 1 87 ? 10.719 -7.087 1.243 1.00 83.88 87 ARG A C 1
ATOM 656 O O . ARG A 1 87 ? 10.438 -8.223 0.869 1.00 83.88 87 ARG A O 1
ATOM 663 N N . ARG A 1 88 ? 11.965 -6.625 1.321 1.00 74.12 88 ARG A N 1
ATOM 664 C CA . ARG A 1 88 ? 13.160 -7.460 1.137 1.00 74.12 88 ARG A CA 1
ATOM 665 C C . ARG A 1 88 ? 13.573 -8.133 2.436 1.00 74.12 88 ARG A C 1
ATOM 667 O O . ARG A 1 88 ? 13.283 -7.551 3.508 1.00 74.12 88 ARG A O 1
#

Secondary structure (DSSP, 8-state):
------------TT-EEEEE-SSSSTT-S-EEEE----B-GGG--TT-SEEEEEEE--TT-SS-EEEEEEEESS---TT--SEEEE--

Radius of gyration: 14.45 Å; Cα contacts (8 Å, |Δi|>4): 149; chains: 1; bounding box: 36×26×49 Å

Foldseek 3Di:
DDPPCPPPPPPCQQFKKWWAAPAADDPDGIDIDGAHDFDCVPPPPDQFRTKGWDWHDYPPDPDIDIDIEGEHCDDDDPPDPGYMYGDD

pLDDT: mean 70.14, std 14.59, range [36.44, 90.5]

Solvent-accessible surface area (backbone atoms only — not comparable to full-atom values): 5581 Å² total; per-residue (Å²): 133,85,77,77,76,73,74,75,81,72,79,56,70,82,41,52,26,39,30,33,42,93,69,67,45,96,85,53,66,68,47,80,48,75,44,89,63,74,55,79,51,92,77,40,72,87,79,33,74,30,37,33,80,44,75,40,69,41,87,97,47,96,56,77,49,76,46,79,30,41,28,25,85,47,84,71,63,90,84,59,71,55,31,28,15,55,61,126

Sequence (88 aa):
MSRQAKTAKTSLLGVTVLMRSAVWLNGQRAVPAIVTDIEEPDFAPEEAIAVVTVTAFPPAAPSRFIREVPVFAKEPAPEVMPAAWIRR

Mean predicted aligned error: 10.13 Å